Protein AF-A0A087RTJ4-F1 (afdb_monomer_lite)

Organism: NCBI:txid1502295

Foldseek 3Di:
DQLVQLLVLQDDPRSVVVSLLSQLLVLLVVLLVQLCPVVCVVVVHDDDPDVVVVVVPDQDDRDHDDNPQDPLNSLVSQLRVLVSLLVVLVVQLVVPPPNPVSSNLSSVLSNVSSVLSNLVSCCVNVVRDRVDDRDPDRNDRPSRVVRHDPPVPD

pLDDT: mean 93.88, std 5.16, range [72.75, 98.69]

InterPro domains:
  IPR008331 Ferritin/DPS domain [PF00210] (1-126)
  IPR009078 Ferritin-like superfamily [SSF47240] (3-126)
  IPR012347 Ferritin-like [G3DSA:1.20.1260.10] (1-126)
  IPR014490 DNA-binding protein from starved cells-like [PIRSF018063] (1-134)

Structure (mmCIF, N/CA/C/O backbone):
data_AF-A0A087RTJ4-F1
#
_entry.id   AF-A0A087RTJ4-F1
#
loop_
_atom_site.group_PDB
_atom_site.id
_atom_site.type_symbol
_atom_site.label_atom_id
_atom_site.label_alt_id
_atom_site.label_comp_id
_atom_site.label_asym_id
_atom_site.label_entity_id
_atom_site.label_seq_id
_atom_site.pdbx_PDB_ins_code
_atom_site.Cartn_x
_atom_site.Cartn_y
_atom_site.Cartn_z
_atom_site.occupancy
_atom_site.B_iso_or_equiv
_atom_site.auth_seq_id
_atom_site.auth_comp_id
_atom_site.auth_asym_id
_atom_site.auth_atom_id
_atom_site.pdbx_PDB_model_num
ATOM 1 N N . TYR A 1 1 ? 3.054 6.902 -2.845 1.00 85.12 1 TYR A N 1
ATOM 2 C CA . TYR A 1 1 ? 4.239 7.592 -3.417 1.00 85.12 1 TYR A CA 1
ATOM 3 C C . TYR A 1 1 ? 5.219 6.603 -4.044 1.00 85.12 1 TYR A C 1
ATOM 5 O O . TYR A 1 1 ? 5.579 6.795 -5.199 1.00 85.12 1 TYR A O 1
ATOM 13 N N . TYR A 1 2 ? 5.634 5.548 -3.331 1.00 88.62 2 TYR A N 1
ATOM 14 C CA . TYR A 1 2 ? 6.644 4.586 -3.801 1.00 88.62 2 TYR A CA 1
ATOM 15 C C . TYR A 1 2 ? 6.351 3.985 -5.168 1.00 88.62 2 TYR A C 1
ATOM 17 O O . TYR A 1 2 ? 7.130 4.179 -6.095 1.00 88.62 2 TYR A O 1
ATOM 25 N N . PHE A 1 3 ? 5.189 3.358 -5.340 1.00 94.38 3 PHE A N 1
ATOM 26 C CA . PHE A 1 3 ? 4.824 2.767 -6.626 1.00 94.38 3 PHE A CA 1
ATOM 27 C C . PHE A 1 3 ? 4.653 3.795 -7.740 1.00 94.38 3 PHE A C 1
ATOM 29 O O . PHE A 1 3 ? 4.980 3.496 -8.883 1.00 94.38 3 PHE A O 1
ATOM 36 N N . THR A 1 4 ? 4.279 5.043 -7.430 1.00 94.50 4 THR A N 1
ATOM 37 C CA . THR A 1 4 ? 4.339 6.143 -8.408 1.00 94.50 4 THR A CA 1
ATOM 38 C C . THR A 1 4 ? 5.768 6.371 -8.906 1.00 94.50 4 THR A C 1
ATOM 40 O O . THR A 1 4 ? 5.979 6.535 -10.108 1.00 94.50 4 THR A O 1
ATOM 43 N N . ASN A 1 5 ? 6.753 6.390 -8.002 1.00 94.50 5 ASN A N 1
ATOM 44 C CA . ASN A 1 5 ? 8.159 6.539 -8.370 1.00 94.50 5 ASN A CA 1
ATOM 45 C C . ASN A 1 5 ? 8.630 5.325 -9.181 1.00 94.50 5 ASN A C 1
ATOM 47 O O . ASN A 1 5 ? 9.050 5.502 -10.320 1.00 94.50 5 ASN A O 1
ATOM 51 N N . LEU A 1 6 ? 8.470 4.110 -8.651 1.00 95.69 6 LEU A N 1
ATOM 52 C CA . LEU A 1 6 ? 8.923 2.871 -9.290 1.00 95.69 6 LEU A CA 1
ATOM 53 C C . LEU A 1 6 ? 8.326 2.683 -10.695 1.00 95.69 6 LEU A C 1
ATOM 55 O O . LEU A 1 6 ? 9.065 2.503 -11.665 1.00 95.69 6 LEU A O 1
ATOM 59 N N . ARG A 1 7 ? 7.003 2.836 -10.850 1.00 95.06 7 ARG A N 1
ATOM 60 C CA . ARG A 1 7 ? 6.337 2.662 -12.152 1.00 95.06 7 ARG A CA 1
ATOM 61 C C . ARG A 1 7 ? 6.781 3.676 -13.205 1.00 95.06 7 ARG A C 1
ATOM 63 O O . ARG A 1 7 ? 6.682 3.404 -14.399 1.00 95.06 7 ARG A O 1
ATOM 70 N N . SER A 1 8 ? 7.231 4.862 -12.786 1.00 95.19 8 SER A N 1
ATOM 71 C CA . SER A 1 8 ? 7.653 5.921 -13.713 1.00 95.19 8 SER A CA 1
ATOM 72 C C . SER A 1 8 ? 8.951 5.565 -14.444 1.00 95.19 8 SER A C 1
ATOM 74 O O . SER A 1 8 ? 9.197 6.092 -15.526 1.00 95.19 8 SER A O 1
ATOM 76 N N . PHE A 1 9 ? 9.743 4.641 -13.891 1.00 96.31 9 PHE A N 1
ATOM 77 C CA . PHE A 1 9 ? 10.965 4.123 -14.512 1.00 96.31 9 PHE A CA 1
ATOM 78 C C . PHE A 1 9 ? 10.744 2.817 -15.294 1.00 96.31 9 PHE A C 1
ATOM 80 O O . PHE A 1 9 ? 11.651 2.359 -15.985 1.00 96.31 9 PHE A O 1
ATOM 87 N N . CYS A 1 10 ? 9.527 2.257 -15.281 1.00 96.12 10 CYS A N 1
ATOM 88 C CA . CYS A 1 10 ? 9.155 1.134 -16.142 1.00 96.12 10 CYS A CA 1
ATOM 89 C C . CYS A 1 10 ? 8.991 1.621 -17.591 1.00 96.12 10 CYS A C 1
ATOM 91 O O . CYS A 1 10 ? 7.941 2.141 -17.987 1.00 96.12 10 CYS A O 1
ATOM 93 N N . THR A 1 11 ? 10.062 1.505 -18.376 1.00 93.56 11 THR A N 1
ATOM 94 C CA . THR A 1 11 ? 10.151 2.011 -19.754 1.00 93.56 11 THR A CA 1
ATOM 95 C C . THR A 1 11 ? 10.446 0.892 -20.754 1.00 93.56 11 THR A C 1
ATOM 97 O O . THR A 1 11 ? 10.852 -0.205 -20.377 1.00 93.56 11 THR A O 1
ATOM 100 N N . GLY A 1 12 ? 10.221 1.162 -22.043 1.00 93.56 12 GLY A N 1
ATOM 101 C CA . GLY A 1 12 ? 10.361 0.166 -23.108 1.00 93.56 12 GLY A CA 1
ATOM 102 C C . GLY A 1 12 ? 9.148 -0.760 -23.234 1.00 93.56 12 GLY A C 1
ATOM 103 O O . GLY A 1 12 ? 8.181 -0.650 -22.482 1.00 93.56 12 GLY A O 1
ATOM 104 N N . MET A 1 13 ? 9.192 -1.661 -24.219 1.00 92.75 13 MET A N 1
ATOM 105 C CA . MET A 1 13 ? 8.072 -2.568 -24.514 1.00 92.75 13 MET A CA 1
ATOM 106 C C . MET A 1 13 ? 7.764 -3.506 -23.341 1.00 92.75 13 MET A C 1
ATOM 108 O O . MET A 1 13 ? 6.601 -3.686 -22.996 1.00 92.75 13 MET A O 1
ATOM 112 N N . GLU A 1 14 ? 8.799 -4.051 -22.700 1.00 89.19 14 GLU A N 1
ATOM 113 C CA . GLU A 1 14 ? 8.659 -4.921 -21.524 1.00 89.19 14 GLU A CA 1
ATOM 114 C C . GLU A 1 14 ? 8.124 -4.150 -20.306 1.00 89.19 14 GLU A C 1
ATOM 116 O O . GLU A 1 14 ? 7.251 -4.633 -19.585 1.00 89.19 14 GLU A O 1
ATOM 121 N N . GLY A 1 15 ? 8.586 -2.911 -20.112 1.00 94.38 15 GLY A N 1
ATOM 122 C CA . GLY A 1 15 ? 8.187 -2.080 -18.980 1.00 94.38 15 GLY A CA 1
ATOM 123 C C . GLY A 1 15 ? 6.720 -1.650 -19.006 1.00 94.38 15 GLY A C 1
ATOM 124 O O . GLY A 1 15 ? 6.147 -1.420 -17.945 1.00 94.38 15 GLY A O 1
ATOM 125 N N . GLU A 1 16 ? 6.083 -1.557 -20.175 1.00 93.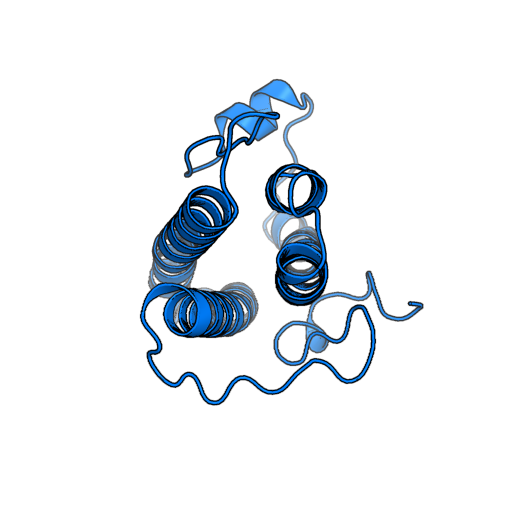06 16 GLU A N 1
ATOM 126 C CA . GLU A 1 16 ? 4.685 -1.115 -20.262 1.00 93.06 16 GLU A CA 1
ATOM 127 C C . GLU A 1 16 ? 3.706 -2.129 -19.650 1.00 93.06 16 GLU A C 1
ATOM 129 O O . GLU A 1 16 ? 2.758 -1.735 -18.973 1.00 93.06 16 GLU A O 1
ATOM 134 N N . GLY A 1 17 ? 3.974 -3.431 -19.804 1.00 90.94 17 GLY A N 1
ATOM 135 C CA . GLY A 1 17 ? 3.189 -4.478 -19.143 1.00 90.94 17 GLY A CA 1
ATOM 136 C C . GLY A 1 17 ? 3.329 -4.424 -17.620 1.00 90.94 17 GLY A C 1
ATOM 137 O O . GLY A 1 17 ? 2.329 -4.395 -16.903 1.00 90.94 17 GLY A O 1
ATOM 138 N N . ILE A 1 18 ? 4.570 -4.316 -17.133 1.00 94.94 18 ILE A N 1
ATOM 139 C CA . ILE A 1 18 ? 4.888 -4.205 -15.699 1.00 94.94 18 ILE A CA 1
ATOM 140 C C . ILE A 1 18 ? 4.249 -2.950 -15.089 1.00 94.94 18 ILE A C 1
ATOM 142 O O . ILE A 1 18 ? 3.698 -2.998 -13.990 1.00 94.94 18 ILE A O 1
ATOM 146 N N . LYS A 1 19 ? 4.265 -1.828 -15.819 1.00 94.94 19 LYS A N 1
ATOM 147 C CA . LYS A 1 19 ? 3.662 -0.566 -15.375 1.00 94.94 19 LYS A CA 1
ATOM 148 C C . LYS A 1 19 ? 2.176 -0.717 -15.062 1.00 94.94 19 LYS A C 1
ATOM 150 O O . LYS A 1 19 ? 1.719 -0.096 -14.110 1.00 94.94 19 LYS A O 1
ATOM 155 N N . GLY A 1 20 ? 1.448 -1.525 -15.834 1.00 93.44 20 GLY A N 1
ATOM 156 C CA . GLY A 1 20 ? 0.037 -1.814 -15.578 1.00 93.44 20 GLY A CA 1
ATOM 157 C C . GLY A 1 20 ? -0.178 -2.507 -14.232 1.00 93.44 20 GLY A C 1
ATOM 158 O O . GLY A 1 20 ? -0.990 -2.044 -13.442 1.00 93.44 20 GLY A O 1
ATOM 159 N N . VAL A 1 21 ? 0.608 -3.547 -13.940 1.00 94.81 21 VAL A N 1
ATOM 160 C CA . VAL A 1 21 ? 0.518 -4.293 -12.669 1.00 94.81 21 VAL A CA 1
ATOM 161 C C . VAL A 1 21 ? 0.854 -3.397 -11.475 1.00 94.81 21 VAL A C 1
ATOM 163 O O . VAL A 1 21 ? 0.117 -3.367 -10.494 1.00 94.81 21 VAL A O 1
ATOM 166 N N . ILE A 1 22 ? 1.928 -2.604 -11.574 1.00 96.38 22 ILE A N 1
ATOM 167 C CA . ILE A 1 22 ? 2.309 -1.665 -10.507 1.00 96.38 22 ILE A CA 1
ATOM 168 C C . ILE A 1 22 ? 1.259 -0.553 -10.344 1.00 96.38 22 ILE A C 1
ATOM 170 O O . ILE A 1 22 ? 1.053 -0.064 -9.237 1.00 96.38 22 ILE A O 1
ATOM 174 N N . GLU A 1 23 ? 0.600 -0.117 -11.421 1.00 95.75 23 GLU A N 1
ATOM 175 C CA . GLU A 1 23 ? -0.464 0.890 -11.339 1.00 95.75 23 GLU A CA 1
ATOM 176 C C . GLU A 1 23 ? -1.713 0.356 -10.635 1.00 95.75 23 GLU A C 1
ATOM 178 O O . GLU A 1 23 ? -2.274 1.081 -9.811 1.00 95.75 23 GLU A O 1
ATOM 183 N N . ASP A 1 24 ? -2.110 -0.890 -10.904 1.00 95.38 24 ASP A N 1
ATOM 184 C CA . ASP A 1 24 ? -3.214 -1.541 -10.193 1.00 95.38 24 ASP A CA 1
ATOM 185 C C . ASP A 1 24 ? -2.893 -1.635 -8.692 1.00 95.38 24 ASP A C 1
ATOM 187 O O . ASP A 1 24 ? -3.665 -1.131 -7.873 1.00 95.38 24 ASP A O 1
ATOM 191 N N . ALA A 1 25 ? -1.701 -2.129 -8.335 1.00 96.06 25 ALA A N 1
ATOM 192 C CA . ALA A 1 25 ? -1.253 -2.180 -6.941 1.00 96.06 25 ALA A CA 1
ATOM 193 C C . ALA A 1 25 ? -1.238 -0.789 -6.278 1.00 96.06 25 ALA A C 1
ATOM 195 O O . ALA A 1 25 ? -1.774 -0.587 -5.192 1.00 96.06 25 ALA A O 1
ATOM 196 N N . ARG A 1 26 ? -0.722 0.230 -6.981 1.00 95.81 26 ARG A N 1
ATOM 197 C CA . ARG A 1 26 ? -0.678 1.622 -6.499 1.00 95.81 26 ARG A CA 1
ATOM 198 C C . ARG A 1 26 ? -2.066 2.208 -6.227 1.00 95.81 26 ARG A C 1
ATOM 200 O O . ARG A 1 26 ? -2.210 3.071 -5.356 1.00 95.81 26 ARG A O 1
ATOM 207 N N . LEU A 1 27 ? -3.060 1.862 -7.037 1.00 95.88 27 LEU A N 1
ATOM 208 C CA . LEU A 1 27 ? -4.429 2.332 -6.844 1.00 95.88 27 LEU A CA 1
ATOM 209 C C . LEU A 1 27 ? -5.082 1.620 -5.657 1.00 95.88 27 LEU A C 1
ATOM 211 O O . LEU A 1 27 ? -5.729 2.274 -4.840 1.00 95.88 27 LEU A O 1
ATOM 215 N N . GLU A 1 28 ? -4.854 0.322 -5.498 1.00 95.88 28 GLU A N 1
ATOM 216 C CA . GLU A 1 28 ? -5.329 -0.413 -4.325 1.00 95.88 28 GLU A CA 1
ATOM 217 C C . GLU A 1 28 ? -4.681 0.099 -3.026 1.00 95.88 28 GLU A C 1
ATOM 219 O O . GLU A 1 28 ? -5.397 0.339 -2.056 1.00 95.88 28 GLU A O 1
ATOM 224 N N . ASP A 1 29 ? -3.400 0.470 -3.050 1.00 95.12 29 ASP A N 1
ATOM 225 C CA . ASP A 1 29 ? -2.714 1.164 -1.949 1.00 95.12 29 ASP A CA 1
ATOM 226 C C . ASP A 1 29 ? -3.365 2.493 -1.545 1.00 95.12 29 ASP A C 1
ATOM 228 O O . ASP A 1 29 ? -3.441 2.846 -0.363 1.00 95.12 29 ASP A O 1
ATOM 232 N N . LEU A 1 30 ? -3.851 3.268 -2.520 1.00 95.25 30 LEU A N 1
ATOM 233 C CA . LEU A 1 30 ? -4.600 4.490 -2.224 1.00 95.25 30 LEU A CA 1
ATOM 234 C C . LEU A 1 30 ? -5.905 4.155 -1.488 1.00 95.25 30 LEU A C 1
ATOM 236 O O . LEU A 1 30 ? -6.266 4.830 -0.522 1.00 95.25 30 LEU A O 1
ATOM 240 N N . SER A 1 31 ? -6.572 3.071 -1.884 1.00 95.81 31 SER A N 1
ATOM 241 C CA . SER A 1 31 ? -7.729 2.565 -1.150 1.00 95.81 31 SER A CA 1
ATOM 242 C C . SER A 1 31 ? -7.368 2.089 0.258 1.00 95.81 31 SER A C 1
ATOM 244 O O . SER A 1 31 ? -8.151 2.321 1.178 1.00 95.81 31 SER A O 1
ATOM 246 N N . HIS A 1 32 ? -6.196 1.478 0.468 1.00 96.00 32 HIS A N 1
ATOM 247 C CA . HIS A 1 32 ? -5.721 1.072 1.799 1.00 96.00 32 HIS A CA 1
ATOM 248 C C . HIS A 1 32 ? -5.609 2.279 2.730 1.00 96.00 32 HIS A C 1
ATOM 250 O O . HIS A 1 32 ? -6.148 2.262 3.840 1.00 96.00 32 HIS A O 1
ATOM 256 N N . PHE A 1 33 ? -4.965 3.348 2.250 1.00 94.81 33 PHE A N 1
ATOM 257 C CA . PHE A 1 33 ? -4.838 4.601 2.989 1.00 94.81 33 PHE A CA 1
ATOM 258 C C . PHE A 1 33 ? -6.209 5.156 3.380 1.00 94.81 33 PHE A C 1
ATOM 260 O O . PHE A 1 33 ? -6.453 5.422 4.558 1.00 94.81 33 PHE A O 1
ATOM 267 N N . GLU A 1 34 ? -7.124 5.274 2.417 1.00 95.12 34 GLU A N 1
ATOM 268 C CA . GLU A 1 34 ? -8.449 5.835 2.675 1.00 95.12 34 GLU A CA 1
ATOM 269 C C . GLU A 1 34 ? -9.325 4.969 3.579 1.00 95.12 34 GLU A C 1
ATOM 271 O O . GLU A 1 34 ? -10.022 5.501 4.442 1.00 95.12 34 GLU A O 1
ATOM 276 N N . SER A 1 35 ? -9.221 3.644 3.456 1.00 96.38 35 SER A N 1
ATOM 277 C CA . SER A 1 35 ? -9.936 2.683 4.309 1.00 96.38 35 SER A CA 1
ATOM 278 C C . SER A 1 35 ? -9.625 2.883 5.796 1.00 96.38 35 SER A C 1
ATOM 280 O O . SER A 1 35 ? -10.419 2.514 6.660 1.00 96.38 35 SER A O 1
ATOM 282 N N . CYS A 1 36 ? -8.467 3.467 6.114 1.00 96.88 36 CYS A N 1
ATOM 283 C CA . CYS A 1 36 ? -8.027 3.689 7.486 1.00 96.88 36 CYS A CA 1
ATOM 284 C C . CYS A 1 36 ? -8.457 5.042 8.063 1.00 96.88 36 CYS A C 1
ATOM 286 O O . CYS A 1 36 ? -8.473 5.180 9.287 1.00 96.88 36 CYS A O 1
ATOM 288 N N . ILE A 1 37 ? -8.793 6.033 7.227 1.00 96.31 37 ILE A N 1
ATOM 289 C CA . ILE A 1 37 ? -8.978 7.430 7.656 1.00 96.31 37 ILE A CA 1
ATOM 290 C C . ILE A 1 37 ? -10.069 7.529 8.718 1.00 96.31 37 ILE A C 1
ATOM 292 O O . ILE A 1 37 ? -9.796 7.920 9.854 1.00 96.31 37 ILE A O 1
ATOM 296 N N . ASP A 1 38 ? -11.290 7.121 8.374 1.00 95.19 38 ASP A N 1
ATOM 297 C CA . ASP A 1 38 ? -12.432 7.203 9.286 1.00 95.19 38 ASP A CA 1
ATOM 298 C C . ASP A 1 38 ? -12.166 6.418 10.572 1.00 95.19 38 ASP A C 1
ATOM 300 O O . ASP A 1 38 ? -12.502 6.872 11.669 1.00 95.19 38 ASP A O 1
ATOM 304 N N . ARG A 1 39 ? -11.508 5.256 10.461 1.00 97.25 39 ARG A N 1
ATOM 305 C CA . ARG A 1 39 ? -11.224 4.404 11.615 1.00 97.25 39 ARG A CA 1
ATOM 306 C C . ARG A 1 39 ? -10.237 5.046 12.587 1.00 97.25 39 ARG A C 1
ATOM 308 O O . ARG A 1 39 ? -10.455 4.958 13.795 1.00 97.25 39 ARG A O 1
ATOM 315 N N . ILE A 1 40 ? -9.201 5.721 12.086 1.00 97.81 40 ILE A N 1
ATOM 316 C CA . ILE A 1 40 ? -8.239 6.462 12.916 1.00 97.81 40 ILE A CA 1
ATOM 317 C C . ILE A 1 40 ? -8.972 7.507 13.767 1.00 97.81 40 ILE A C 1
ATOM 319 O O . ILE A 1 40 ? -8.773 7.556 14.981 1.00 97.81 40 ILE A O 1
ATOM 323 N N . PHE A 1 41 ? -9.879 8.284 13.169 1.00 97.75 41 PHE A N 1
ATOM 324 C CA . PHE A 1 41 ? -10.633 9.308 13.899 1.00 97.75 41 PHE A CA 1
ATOM 325 C C . PHE A 1 41 ? -11.703 8.726 14.833 1.00 97.75 41 PHE A C 1
ATOM 327 O O . PHE A 1 41 ? -11.900 9.246 15.929 1.00 97.75 41 PHE A O 1
ATOM 334 N N . GLN A 1 42 ? -12.358 7.619 14.467 1.00 97.50 42 GLN A N 1
ATOM 335 C CA . GLN A 1 42 ? -13.289 6.913 15.364 1.00 97.50 42 GLN A CA 1
ATOM 336 C C . GLN A 1 42 ? -12.608 6.402 16.642 1.00 97.50 42 GLN A C 1
ATOM 338 O O . GLN A 1 42 ? -13.257 6.292 17.681 1.00 97.50 42 GLN A O 1
ATOM 343 N N . LEU A 1 43 ? -11.312 6.087 16.571 1.00 98.12 43 LEU A N 1
ATOM 344 C CA . LEU A 1 43 ? -10.484 5.703 17.716 1.00 98.12 43 LEU A CA 1
ATOM 345 C C . LEU A 1 43 ? -9.944 6.910 18.508 1.00 98.12 43 LEU A C 1
ATOM 347 O O . LEU A 1 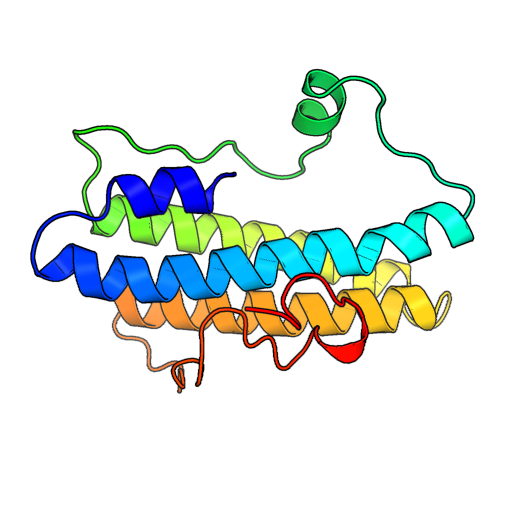43 ? -9.231 6.719 19.491 1.00 98.12 43 LEU A O 1
ATOM 351 N N . GLY A 1 44 ? -10.279 8.142 18.106 1.00 98.25 44 GLY A N 1
ATOM 352 C CA . GLY A 1 44 ? -9.786 9.377 18.720 1.00 98.25 44 GLY A CA 1
ATOM 353 C C . GLY A 1 44 ? -8.367 9.771 18.297 1.00 98.25 44 GLY A C 1
ATOM 354 O O . GLY A 1 44 ? -7.746 10.586 18.975 1.00 98.25 44 GLY A O 1
ATOM 355 N N . GLY A 1 45 ? -7.839 9.182 17.219 1.00 97.44 45 GLY A N 1
ATOM 356 C CA . GLY A 1 45 ? -6.541 9.535 16.646 1.00 97.44 45 GLY A CA 1
ATOM 357 C C . GLY A 1 45 ? -6.584 10.782 15.757 1.00 97.44 45 GLY A C 1
ATOM 358 O O . GLY A 1 45 ? -7.642 11.344 15.479 1.00 97.44 45 GLY A O 1
ATOM 359 N N . GLU A 1 46 ? -5.410 11.190 15.280 1.00 96.56 46 GLU A N 1
ATOM 360 C CA . GLU A 1 46 ? -5.221 12.298 14.340 1.00 96.56 46 GLU A CA 1
ATOM 361 C C . GLU A 1 46 ? -4.050 12.006 13.388 1.00 96.56 46 GLU A C 1
ATOM 363 O O . GLU A 1 46 ? -3.215 11.139 13.660 1.00 96.56 46 GLU A O 1
ATOM 368 N N . PHE A 1 47 ? -3.969 12.735 12.272 1.00 93.62 47 PHE A N 1
ATOM 369 C CA . PHE A 1 47 ? -2.806 12.667 11.387 1.00 93.62 47 PHE A CA 1
ATOM 370 C C . PHE A 1 47 ? -1.643 13.525 11.899 1.00 93.62 47 PHE A C 1
ATOM 372 O O . PHE A 1 47 ? -1.875 14.587 12.486 1.00 93.62 47 PHE A O 1
ATOM 379 N N . PRO A 1 48 ? -0.386 13.138 11.604 1.00 94.19 48 PRO A N 1
ATOM 380 C CA . PRO A 1 48 ? 0.751 14.037 11.756 1.00 94.19 48 PRO A CA 1
ATOM 381 C C . PRO A 1 48 ? 0.521 15.338 10.977 1.00 94.19 48 PRO A C 1
ATOM 383 O O . PRO A 1 48 ? 0.070 15.317 9.832 1.00 94.19 48 PRO A O 1
ATOM 386 N N . LYS A 1 49 ? 0.843 16.479 11.595 1.00 95.06 49 LYS A N 1
ATOM 387 C CA . LYS A 1 49 ? 0.657 17.807 10.980 1.00 95.06 49 LYS A CA 1
ATOM 388 C C . LYS A 1 49 ? 1.701 18.117 9.911 1.00 95.06 49 LYS A C 1
ATOM 390 O O . LYS A 1 49 ? 1.425 18.885 8.994 1.00 95.06 49 LYS A O 1
ATOM 395 N N . ASP A 1 50 ? 2.894 17.551 10.061 1.00 96.06 50 ASP A N 1
ATOM 396 C CA . ASP A 1 50 ? 4.018 17.742 9.156 1.00 96.06 50 ASP A CA 1
ATOM 397 C C . ASP A 1 50 ? 4.258 16.473 8.329 1.00 96.06 50 ASP A C 1
ATOM 399 O O . ASP A 1 50 ? 4.257 15.350 8.846 1.00 96.06 50 ASP A O 1
ATOM 403 N N . ILE A 1 51 ? 4.475 16.653 7.028 1.00 90.19 51 ILE A N 1
ATOM 404 C CA . ILE A 1 51 ? 4.703 15.549 6.093 1.00 90.19 51 ILE A CA 1
ATOM 405 C C . ILE A 1 51 ? 6.004 14.795 6.390 1.00 90.19 51 ILE A C 1
ATOM 407 O O . ILE A 1 51 ? 6.086 13.590 6.168 1.00 90.19 51 ILE A O 1
ATOM 411 N N . VAL A 1 52 ? 7.019 15.473 6.923 1.00 92.56 52 VAL A N 1
ATOM 412 C CA . VAL A 1 52 ? 8.282 14.862 7.336 1.00 92.56 52 VAL A CA 1
ATOM 413 C C . VAL A 1 52 ? 8.046 13.921 8.511 1.00 92.56 52 VAL A C 1
ATOM 415 O O . VAL A 1 52 ? 8.622 12.835 8.540 1.00 92.56 52 VAL A O 1
ATOM 418 N N . ASP A 1 53 ? 7.184 14.295 9.454 1.00 92.94 53 ASP A N 1
ATOM 419 C CA . ASP A 1 53 ? 6.848 13.438 10.593 1.00 92.94 53 ASP A CA 1
ATOM 420 C C . ASP A 1 53 ? 6.012 12.229 10.164 1.00 92.94 53 ASP A C 1
ATOM 422 O O . ASP A 1 53 ? 6.263 11.120 10.635 1.00 92.94 53 ASP A O 1
ATOM 426 N N . PHE A 1 54 ? 5.100 12.407 9.202 1.00 89.81 54 PHE A N 1
ATOM 427 C CA . PHE A 1 54 ? 4.414 11.285 8.555 1.00 89.81 54 PHE A CA 1
ATOM 428 C C . PHE A 1 54 ? 5.396 10.336 7.850 1.00 89.81 54 PHE A C 1
ATOM 430 O O . PHE A 1 54 ? 5.301 9.122 7.993 1.00 89.81 54 PHE A O 1
ATOM 437 N N . CYS A 1 55 ? 6.392 10.860 7.134 1.00 88.12 55 CYS A N 1
ATOM 438 C CA . CYS A 1 55 ? 7.406 10.023 6.491 1.00 88.12 55 CYS A CA 1
ATOM 439 C C . CYS A 1 55 ? 8.284 9.275 7.507 1.00 88.12 55 CYS A C 1
ATOM 441 O O . CYS A 1 55 ? 8.636 8.121 7.275 1.00 88.12 55 CYS A O 1
ATOM 443 N N . LYS A 1 56 ? 8.631 9.899 8.639 1.00 89.06 56 LYS A N 1
ATOM 444 C CA . LYS A 1 56 ? 9.437 9.268 9.701 1.00 89.06 56 LYS A CA 1
ATOM 445 C C . LYS A 1 56 ? 8.710 8.135 10.425 1.00 89.06 56 LYS A C 1
ATOM 447 O O . LYS A 1 56 ? 9.381 7.300 11.026 1.00 89.06 56 LYS A O 1
ATOM 452 N N . SER A 1 57 ? 7.377 8.110 10.409 1.00 87.12 57 SER A N 1
ATOM 453 C CA . SER A 1 57 ? 6.595 7.036 11.032 1.00 87.12 57 SER A CA 1
ATOM 454 C C . SER A 1 57 ? 6.424 5.808 10.133 1.00 87.12 57 SER A C 1
ATOM 456 O O . SER A 1 57 ? 5.922 4.784 10.599 1.00 87.12 57 SER A O 1
ATOM 458 N N . ALA A 1 58 ? 6.851 5.877 8.867 1.00 85.06 58 ALA A N 1
ATOM 459 C CA . ALA A 1 5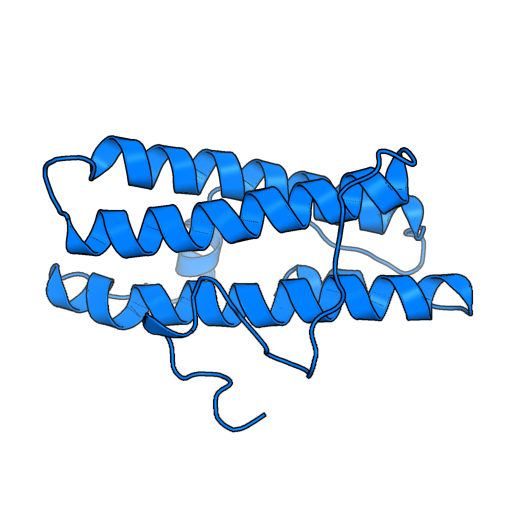8 ? 6.775 4.752 7.948 1.00 85.06 58 ALA A CA 1
ATOM 460 C C . ALA A 1 58 ? 7.609 3.563 8.456 1.00 85.06 58 ALA A C 1
ATOM 462 O O . ALA A 1 58 ? 8.794 3.687 8.755 1.00 85.06 58 ALA A O 1
ATOM 463 N N . GLY A 1 59 ? 6.988 2.383 8.520 1.00 77.19 59 GLY A N 1
ATOM 464 C CA . GLY A 1 59 ? 7.629 1.144 8.975 1.00 77.19 59 GLY A CA 1
ATOM 465 C C . GLY A 1 59 ? 8.447 0.411 7.906 1.00 77.19 59 GLY A C 1
ATOM 466 O O . GLY A 1 59 ? 8.734 -0.771 8.086 1.00 77.19 59 GLY A O 1
ATOM 467 N N . ALA A 1 60 ? 8.757 1.066 6.785 1.00 75.38 60 ALA A N 1
ATOM 468 C CA . ALA A 1 60 ? 9.418 0.471 5.627 1.00 75.38 60 ALA A CA 1
ATOM 469 C C . ALA A 1 60 ? 10.459 1.423 5.020 1.00 75.38 60 ALA A C 1
ATOM 471 O O . ALA A 1 60 ? 10.342 2.644 5.138 1.00 75.38 60 ALA A O 1
ATOM 472 N N . ASP A 1 61 ? 11.459 0.843 4.348 1.00 77.19 61 ASP A N 1
ATOM 473 C CA . ASP A 1 61 ? 12.495 1.588 3.629 1.00 77.19 61 ASP A CA 1
ATOM 474 C C . ASP A 1 61 ? 11.901 2.434 2.494 1.00 77.19 61 ASP A C 1
ATOM 476 O O . ASP A 1 61 ? 10.950 2.034 1.818 1.00 77.19 61 ASP A O 1
ATOM 480 N N . PHE A 1 62 ? 12.526 3.582 2.222 1.00 77.75 62 PHE A N 1
ATOM 481 C CA . PHE A 1 62 ? 12.125 4.462 1.128 1.00 77.75 62 PHE A CA 1
ATOM 482 C C . PHE A 1 62 ? 12.669 3.942 -0.219 1.00 77.75 62 PHE A C 1
ATOM 484 O O . PHE A 1 62 ? 13.730 4.363 -0.679 1.00 77.75 62 PHE A O 1
ATOM 491 N N . LEU A 1 63 ? 11.972 2.989 -0.847 1.00 82.25 63 LEU A N 1
ATOM 492 C CA . LEU A 1 63 ? 12.424 2.350 -2.092 1.00 82.25 63 LEU A CA 1
ATOM 493 C C . LEU A 1 63 ? 12.218 3.282 -3.299 1.00 82.25 63 LEU A C 1
ATOM 495 O O . LEU A 1 63 ? 11.091 3.623 -3.657 1.00 82.25 63 LEU A O 1
ATOM 499 N N . GLN A 1 64 ? 13.317 3.694 -3.936 1.00 85.75 64 GLN A N 1
ATOM 500 C CA . GLN A 1 64 ? 13.320 4.596 -5.094 1.00 85.75 64 GLN A CA 1
ATOM 501 C C . GLN A 1 64 ? 14.053 3.986 -6.277 1.00 85.75 64 GLN A C 1
ATOM 503 O O . GLN A 1 64 ? 14.924 3.132 -6.108 1.00 85.75 64 GLN A O 1
ATOM 508 N N . SER A 1 65 ? 13.729 4.473 -7.470 1.00 92.12 65 SER A N 1
ATOM 509 C CA . SER A 1 65 ? 14.448 4.166 -8.703 1.00 92.12 65 SER A CA 1
ATOM 510 C C . SER A 1 65 ? 15.011 5.423 -9.353 1.00 92.12 65 SER A C 1
ATOM 512 O O . SER A 1 65 ? 14.537 6.540 -9.130 1.00 92.12 65 SER A O 1
ATOM 514 N N . ASP A 1 66 ? 16.036 5.211 -10.165 1.00 92.38 66 ASP A N 1
ATOM 515 C CA . ASP A 1 66 ? 16.667 6.203 -11.022 1.00 92.38 66 ASP A CA 1
ATOM 516 C C . ASP A 1 66 ? 16.802 5.665 -12.456 1.00 92.38 66 ASP A C 1
ATOM 518 O O . ASP A 1 66 ? 16.323 4.580 -12.785 1.00 92.38 66 ASP A O 1
ATOM 522 N N . LYS A 1 67 ? 17.461 6.429 -13.335 1.00 90.88 67 LYS A N 1
ATOM 523 C CA . LYS A 1 67 ? 17.631 6.057 -14.749 1.00 90.88 67 LYS A CA 1
ATOM 524 C C . LYS A 1 67 ? 18.471 4.794 -14.968 1.00 90.88 67 LYS A C 1
ATOM 526 O O . LYS A 1 67 ? 18.401 4.235 -16.057 1.00 90.88 67 LYS A O 1
ATOM 531 N N . SER A 1 68 ? 19.293 4.400 -13.998 1.00 94.31 68 SER A N 1
ATOM 532 C CA . SER A 1 68 ? 20.104 3.180 -14.064 1.00 94.31 68 SER A CA 1
ATOM 533 C C . SER A 1 68 ? 19.378 1.954 -13.527 1.00 94.31 68 SER A C 1
ATOM 535 O O . SER A 1 68 ? 19.842 0.845 -13.770 1.00 94.31 68 SER A O 1
ATOM 537 N N . THR A 1 69 ? 18.257 2.136 -12.827 1.00 96.06 69 THR A N 1
ATOM 538 C CA . THR A 1 69 ? 17.505 1.020 -12.257 1.00 96.06 69 THR A CA 1
ATOM 539 C C . THR A 1 69 ? 16.839 0.204 -13.366 1.00 96.06 69 THR A C 1
ATOM 541 O O . THR A 1 69 ? 16.065 0.723 -14.171 1.00 96.06 69 THR A O 1
ATOM 544 N N . THR A 1 70 ? 17.133 -1.089 -13.393 1.00 96.88 70 THR A N 1
ATOM 545 C CA . THR A 1 70 ? 16.572 -2.068 -14.326 1.00 96.88 70 THR A CA 1
ATOM 546 C C . THR A 1 70 ? 15.138 -2.459 -13.958 1.00 96.88 70 THR A C 1
ATOM 548 O O . THR A 1 70 ? 14.696 -2.287 -12.823 1.00 96.88 70 THR A O 1
ATOM 551 N N . LEU A 1 71 ? 14.400 -3.041 -14.912 1.00 96.81 71 LEU A N 1
ATOM 552 C CA . LEU A 1 71 ? 13.050 -3.563 -14.653 1.00 96.81 71 LEU A CA 1
ATOM 553 C C . LEU A 1 71 ? 13.049 -4.650 -13.567 1.00 96.81 71 LEU A C 1
ATOM 555 O O . LEU A 1 71 ? 12.157 -4.654 -12.724 1.00 96.81 71 LEU A O 1
ATOM 559 N N . ASN A 1 72 ? 14.064 -5.519 -13.547 1.00 97.19 72 ASN A N 1
ATOM 560 C CA . ASN A 1 72 ? 14.196 -6.556 -12.524 1.00 97.19 72 ASN A CA 1
ATOM 561 C C . ASN A 1 72 ? 14.385 -5.950 -11.123 1.00 97.19 72 ASN A C 1
ATOM 563 O O . ASN A 1 72 ? 13.667 -6.302 -10.196 1.00 97.19 72 ASN A O 1
ATOM 567 N N . GLU A 1 73 ? 15.268 -4.956 -10.979 1.00 97.38 73 GLU A N 1
ATOM 568 C CA . GLU A 1 73 ? 15.461 -4.252 -9.701 1.00 97.38 73 GLU A CA 1
ATOM 569 C C . GLU A 1 73 ? 14.208 -3.479 -9.260 1.00 97.38 73 GLU A C 1
ATOM 571 O O . GLU A 1 73 ? 13.959 -3.327 -8.064 1.00 97.38 73 GLU A O 1
ATOM 576 N N . ILE A 1 74 ? 13.406 -2.968 -10.203 1.00 97.50 74 ILE A N 1
ATOM 577 C CA . ILE A 1 74 ? 12.109 -2.354 -9.884 1.00 97.50 74 ILE A CA 1
ATOM 578 C C . ILE A 1 74 ? 11.148 -3.402 -9.313 1.00 97.50 74 ILE A C 1
ATOM 580 O O . ILE A 1 74 ? 10.532 -3.147 -8.280 1.00 97.50 74 ILE A O 1
ATOM 584 N N . LEU A 1 75 ? 11.040 -4.571 -9.949 1.00 97.44 75 LEU A N 1
ATOM 585 C CA . LEU A 1 75 ? 10.194 -5.666 -9.472 1.00 97.44 75 LEU A CA 1
ATOM 586 C C . LEU A 1 75 ? 10.643 -6.175 -8.094 1.00 97.44 75 LEU A C 1
ATOM 588 O O . LEU A 1 75 ? 9.802 -6.361 -7.219 1.00 97.44 75 LEU A O 1
ATOM 592 N N . GLU A 1 76 ? 11.949 -6.319 -7.854 1.00 97.38 76 GLU A N 1
ATOM 593 C CA . GLU A 1 76 ? 12.499 -6.688 -6.539 1.00 97.38 76 GLU A CA 1
ATOM 594 C C . GLU A 1 76 ? 12.140 -5.657 -5.456 1.00 97.38 76 GLU A C 1
ATOM 596 O O . GLU A 1 76 ? 11.796 -6.017 -4.327 1.00 97.38 76 GLU A O 1
ATOM 601 N N . LYS A 1 77 ? 12.170 -4.359 -5.793 1.00 97.06 77 LYS A N 1
ATOM 602 C CA . LYS A 1 77 ? 11.727 -3.288 -4.887 1.00 97.06 77 LYS A CA 1
ATOM 603 C C . LYS A 1 77 ? 10.226 -3.365 -4.610 1.00 97.06 77 LYS A C 1
ATOM 605 O O . LYS A 1 77 ? 9.831 -3.195 -3.460 1.00 97.06 77 LYS A O 1
ATOM 610 N N . CYS A 1 78 ? 9.403 -3.624 -5.625 1.00 96.81 78 CYS A N 1
ATOM 611 C CA . CYS A 1 78 ? 7.968 -3.840 -5.441 1.00 96.81 78 CYS A CA 1
ATOM 612 C C . CYS A 1 78 ? 7.704 -5.028 -4.511 1.00 96.81 78 CYS A C 1
ATOM 614 O O . CYS A 1 78 ? 7.054 -4.853 -3.487 1.00 96.81 78 CYS A O 1
ATOM 616 N N . LEU A 1 79 ? 8.315 -6.185 -4.779 1.00 97.00 79 LEU A N 1
ATOM 617 C CA . LEU A 1 79 ? 8.197 -7.371 -3.931 1.00 97.00 79 LEU A CA 1
ATOM 618 C C . LEU A 1 79 ? 8.588 -7.087 -2.472 1.00 97.00 79 LEU A C 1
ATOM 620 O O . LEU A 1 79 ? 7.868 -7.460 -1.547 1.00 97.00 79 LEU A O 1
ATOM 624 N N . LYS A 1 80 ? 9.709 -6.387 -2.250 1.00 95.88 80 LYS A N 1
ATOM 625 C CA . LYS A 1 80 ? 10.152 -6.018 -0.898 1.00 95.88 80 LYS A CA 1
ATOM 626 C C . LYS A 1 80 ? 9.142 -5.106 -0.189 1.00 95.88 80 LYS A C 1
ATOM 628 O O . LYS A 1 80 ? 8.971 -5.232 1.025 1.00 95.88 80 LYS A O 1
ATOM 633 N N . ALA A 1 81 ? 8.502 -4.184 -0.914 1.00 95.44 81 ALA A N 1
ATOM 634 C CA . ALA A 1 81 ? 7.471 -3.313 -0.353 1.00 95.44 81 ALA A CA 1
ATOM 635 C C . ALA A 1 81 ? 6.262 -4.127 0.129 1.00 95.44 81 ALA A C 1
ATOM 637 O O . ALA A 1 81 ? 5.899 -4.002 1.300 1.00 95.44 81 ALA A O 1
ATOM 638 N N . GLU A 1 82 ? 5.736 -5.017 -0.718 1.00 96.25 82 GLU A N 1
ATOM 639 C CA . GLU A 1 82 ? 4.598 -5.888 -0.381 1.00 96.25 82 GLU A CA 1
ATOM 640 C C . GLU A 1 82 ? 4.906 -6.781 0.825 1.00 96.25 82 GLU A C 1
ATOM 642 O O . GLU A 1 82 ? 4.141 -6.864 1.782 1.00 96.25 82 GLU A O 1
ATOM 647 N N . GLN A 1 83 ? 6.095 -7.388 0.865 1.00 96.06 83 GLN A N 1
ATOM 648 C CA . GLN A 1 83 ? 6.525 -8.209 2.002 1.00 96.06 83 GLN A CA 1
ATOM 649 C C . GLN A 1 83 ? 6.588 -7.419 3.312 1.00 96.06 83 GLN A C 1
ATOM 651 O O . GLN A 1 83 ? 6.194 -7.913 4.375 1.00 96.06 83 GLN A O 1
ATOM 656 N N . GLY A 1 84 ? 7.063 -6.174 3.251 1.00 94.69 84 GLY A N 1
ATOM 657 C CA . GLY A 1 84 ? 7.046 -5.263 4.392 1.00 94.69 84 GLY A CA 1
ATOM 658 C C . GLY A 1 84 ? 5.622 -4.921 4.840 1.00 94.69 84 GLY A C 1
ATOM 659 O O . GLY A 1 84 ? 5.340 -4.902 6.045 1.00 94.69 84 GLY A O 1
ATOM 660 N N . ALA A 1 85 ? 4.716 -4.690 3.891 1.00 95.44 85 ALA A N 1
ATOM 661 C CA . ALA A 1 85 ? 3.316 -4.400 4.161 1.00 95.44 85 ALA A CA 1
ATOM 662 C C . ALA A 1 85 ? 2.591 -5.605 4.783 1.00 95.44 85 ALA A C 1
ATOM 664 O O . ALA A 1 85 ? 1.970 -5.444 5.836 1.00 95.44 85 ALA A O 1
ATOM 665 N N . ILE A 1 86 ? 2.773 -6.821 4.253 1.00 97.69 86 ILE A N 1
ATOM 666 C CA . ILE A 1 86 ? 2.246 -8.078 4.817 1.00 97.69 86 ILE A CA 1
ATOM 667 C C . ILE A 1 86 ? 2.630 -8.219 6.293 1.00 97.69 86 ILE A C 1
ATOM 669 O O . ILE A 1 86 ? 1.778 -8.492 7.143 1.00 97.69 86 ILE A O 1
ATOM 673 N N . ILE A 1 87 ? 3.906 -7.999 6.633 1.00 96.44 87 ILE A N 1
ATOM 674 C CA . ILE A 1 87 ? 4.383 -8.085 8.021 1.00 96.44 87 ILE A CA 1
ATOM 675 C C . ILE A 1 87 ? 3.633 -7.092 8.916 1.00 96.44 87 ILE A C 1
ATOM 677 O O . ILE A 1 87 ? 3.230 -7.445 10.029 1.00 96.44 87 ILE A O 1
ATOM 681 N N . ASN A 1 88 ? 3.457 -5.851 8.463 1.00 95.81 88 ASN A N 1
ATOM 682 C CA . ASN A 1 88 ? 2.818 -4.805 9.256 1.00 95.81 88 ASN A CA 1
ATOM 683 C C . ASN A 1 88 ? 1.304 -5.022 9.390 1.00 95.81 88 ASN A C 1
ATOM 685 O O . ASN A 1 88 ? 0.783 -4.959 10.504 1.00 95.81 88 ASN A O 1
ATOM 689 N N . TRP A 1 89 ? 0.606 -5.381 8.315 1.00 97.62 89 TRP A N 1
ATOM 690 C CA . TRP A 1 89 ? -0.828 -5.668 8.359 1.00 97.62 89 TRP A CA 1
ATOM 691 C C . TRP A 1 89 ? -1.161 -6.925 9.155 1.00 97.62 89 TRP A C 1
ATOM 693 O O . TRP A 1 89 ? -2.133 -6.932 9.914 1.00 97.62 89 TRP A O 1
ATOM 703 N N . ASN A 1 90 ? -0.316 -7.956 9.095 1.00 98.25 90 ASN A N 1
ATOM 704 C CA . ASN A 1 90 ? -0.464 -9.128 9.950 1.00 98.25 90 ASN A CA 1
ATOM 705 C C . ASN A 1 90 ? -0.312 -8.775 11.442 1.00 98.25 90 ASN A C 1
ATOM 707 O O . ASN A 1 90 ? -1.081 -9.267 12.269 1.00 98.25 90 ASN A O 1
ATOM 711 N N . LYS A 1 91 ? 0.609 -7.869 11.810 1.00 98.06 91 LYS A N 1
ATOM 712 C CA . LYS A 1 91 ? 0.701 -7.366 13.195 1.00 98.06 91 LYS A CA 1
ATOM 713 C C . LYS A 1 91 ? -0.583 -6.651 13.618 1.00 98.06 91 LYS A C 1
ATOM 715 O O . LYS A 1 91 ? -1.084 -6.921 14.707 1.00 98.06 91 LYS A O 1
ATOM 720 N N . VAL A 1 92 ? -1.148 -5.789 12.766 1.00 98.19 92 VAL A N 1
ATOM 721 C CA . VAL A 1 92 ? -2.422 -5.101 13.061 1.00 98.19 92 VAL A CA 1
ATOM 722 C C . VAL A 1 92 ? -3.556 -6.113 13.238 1.00 98.19 92 VAL A C 1
ATOM 724 O O . VAL A 1 92 ? -4.319 -6.012 14.202 1.00 98.19 92 VAL A O 1
ATOM 727 N N . CYS A 1 93 ? -3.627 -7.134 12.379 1.00 98.69 93 CYS A N 1
ATOM 728 C CA . CYS A 1 93 ? -4.578 -8.235 12.521 1.00 98.69 93 CYS A CA 1
ATOM 729 C C . CYS A 1 93 ? -4.432 -8.921 13.886 1.00 98.69 93 CYS A C 1
ATOM 731 O O . CYS A 1 93 ? -5.407 -9.049 14.621 1.00 98.69 93 CYS A O 1
ATOM 733 N N . GLN A 1 94 ? -3.215 -9.304 14.278 1.00 98.62 94 GLN A N 1
ATOM 734 C CA . GLN A 1 94 ? -2.957 -9.957 15.567 1.00 98.62 94 GLN A CA 1
ATOM 735 C C . GLN A 1 94 ? -3.306 -9.068 16.767 1.00 98.62 94 GLN A C 1
ATOM 737 O O . GLN A 1 94 ? -3.832 -9.550 17.770 1.00 98.62 94 GLN A O 1
ATOM 742 N N . MET A 1 95 ? -3.032 -7.765 16.676 1.00 98.31 95 MET A N 1
ATOM 743 C CA . MET A 1 95 ? -3.341 -6.807 17.738 1.00 98.31 95 MET A CA 1
ATOM 744 C C . MET A 1 95 ? -4.847 -6.627 17.952 1.00 98.31 95 MET A C 1
ATOM 746 O O . MET A 1 95 ? -5.273 -6.421 19.090 1.00 98.31 95 MET A O 1
ATOM 750 N N . THR A 1 96 ? -5.638 -6.701 16.880 1.00 98.69 96 THR A N 1
ATOM 751 C CA . THR A 1 96 ? -7.068 -6.345 16.874 1.00 98.69 96 THR A CA 1
ATOM 752 C C . THR A 1 96 ? -7.997 -7.555 16.922 1.00 98.69 96 THR A C 1
ATOM 754 O O . THR A 1 96 ? -9.151 -7.421 17.335 1.00 98.69 96 THR A O 1
ATOM 757 N N . HIS A 1 97 ? -7.504 -8.747 16.582 1.00 98.50 97 HIS A N 1
ATOM 758 C CA . HIS A 1 97 ? -8.295 -9.972 16.577 1.00 98.50 97 HIS A CA 1
ATOM 759 C C . HIS A 1 97 ? -8.963 -10.238 17.938 1.00 98.50 97 HIS A C 1
ATOM 761 O O . HIS A 1 97 ? -8.309 -10.269 18.983 1.00 98.50 97 HIS A O 1
ATOM 767 N N . GLY A 1 98 ? -10.292 -10.399 17.921 1.00 98.38 98 GLY A N 1
ATOM 768 C CA . GLY A 1 98 ? -11.119 -10.612 19.115 1.00 98.38 98 GLY A CA 1
ATOM 769 C C . GLY A 1 98 ? -11.269 -9.397 20.043 1.00 98.38 98 GLY A C 1
ATOM 770 O O . GLY A 1 98 ? -11.893 -9.523 21.093 1.00 98.38 98 GLY A O 1
ATOM 771 N N . LYS A 1 99 ? -10.708 -8.234 19.683 1.00 98.50 99 LYS A N 1
ATOM 772 C CA . LYS A 1 99 ? -10.702 -7.016 20.516 1.00 98.50 99 LYS A CA 1
ATOM 773 C C . LYS A 1 99 ? -11.348 -5.821 19.826 1.00 98.50 99 LYS A C 1
ATOM 775 O O . LYS A 1 99 ? -12.089 -5.080 20.459 1.00 98.50 99 LYS A O 1
ATOM 780 N N . ASP A 1 100 ? -11.074 -5.647 18.539 1.00 98.62 100 ASP A N 1
ATOM 781 C CA . ASP A 1 100 ? -11.628 -4.582 17.711 1.00 98.62 100 ASP A CA 1
ATOM 782 C C . ASP A 1 100 ? -12.042 -5.169 16.354 1.00 98.62 100 ASP A C 1
ATOM 784 O O . ASP A 1 100 ? -11.218 -5.249 15.439 1.00 98.62 100 ASP A O 1
ATOM 788 N N . PRO A 1 101 ? -13.301 -5.621 16.215 1.00 98.25 101 PRO A N 1
ATOM 789 C CA . PRO A 1 101 ? -13.755 -6.287 14.999 1.00 98.25 101 PRO A CA 1
ATOM 790 C C . PRO A 1 101 ? -13.749 -5.359 13.780 1.00 98.25 101 PRO A C 1
ATOM 792 O O . PRO A 1 101 ? -13.542 -5.836 12.669 1.00 98.25 101 PRO A O 1
ATOM 795 N N . MET A 1 102 ? -13.932 -4.047 13.973 1.00 98.00 102 MET A N 1
ATOM 796 C CA . MET A 1 102 ? -13.953 -3.094 12.862 1.00 98.00 102 MET A CA 1
ATOM 797 C C . MET A 1 102 ? -12.546 -2.850 12.321 1.00 98.00 102 MET A C 1
ATOM 799 O O . MET A 1 102 ? -12.336 -2.918 11.113 1.00 98.00 102 MET A O 1
ATOM 803 N N . THR A 1 103 ? -11.563 -2.624 13.199 1.00 98.56 103 THR A N 1
ATOM 804 C CA . THR A 1 103 ? -10.166 -2.485 12.754 1.00 98.56 103 THR A CA 1
ATOM 805 C C . THR A 1 103 ? -9.630 -3.803 12.195 1.00 98.56 103 THR A C 1
ATOM 807 O O . THR A 1 103 ? -8.898 -3.786 11.208 1.00 98.56 103 THR A O 1
ATOM 810 N N . TYR A 1 104 ? -10.026 -4.944 12.770 1.00 98.62 104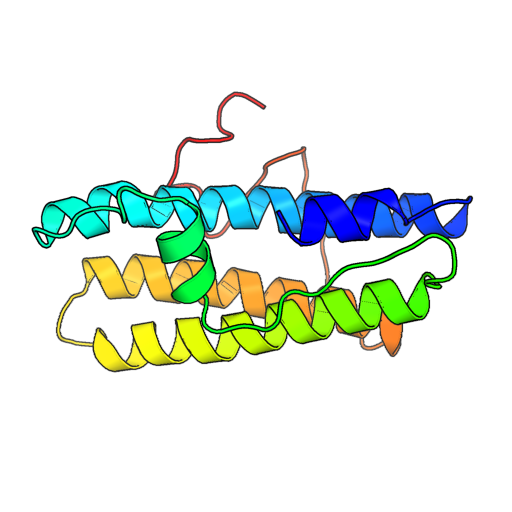 TYR A N 1
ATOM 811 C CA . TYR A 1 104 ? -9.646 -6.256 12.249 1.00 98.62 104 TYR A CA 1
ATOM 812 C C . TYR A 1 104 ? -10.194 -6.493 10.835 1.00 98.62 104 TYR A C 1
ATOM 814 O O . TYR A 1 104 ? -9.425 -6.911 9.974 1.00 98.62 104 TYR A O 1
ATOM 822 N N . ASP A 1 105 ? -11.466 -6.168 10.560 1.00 98.50 105 ASP A N 1
ATOM 823 C CA . ASP A 1 105 ? -12.060 -6.330 9.221 1.00 98.50 105 ASP A CA 1
ATOM 824 C C . ASP A 1 105 ? -11.357 -5.468 8.155 1.00 98.50 105 ASP A C 1
ATOM 826 O O . ASP A 1 105 ? -11.147 -5.918 7.024 1.00 98.50 105 ASP A O 1
ATOM 830 N N . ILE A 1 106 ? -10.937 -4.248 8.510 1.00 98.50 106 ILE A N 1
ATOM 831 C CA . ILE A 1 106 ? -10.118 -3.394 7.635 1.00 98.50 106 ILE A CA 1
ATOM 832 C C . ILE A 1 106 ? -8.752 -4.048 7.398 1.00 98.50 106 ILE A C 1
ATOM 834 O O . ILE A 1 106 ? -8.371 -4.288 6.252 1.00 98.50 106 ILE A O 1
ATOM 838 N N . ALA A 1 107 ? -8.043 -4.397 8.474 1.00 98.56 107 ALA A N 1
ATOM 839 C CA . ALA A 1 107 ? -6.685 -4.927 8.403 1.00 98.56 107 ALA A CA 1
ATOM 840 C C . ALA A 1 107 ? -6.600 -6.259 7.645 1.00 98.56 107 ALA A C 1
ATOM 842 O O . ALA A 1 107 ? -5.698 -6.429 6.830 1.00 98.56 107 ALA A O 1
ATOM 843 N N . GLN A 1 108 ? -7.543 -7.185 7.856 1.00 98.38 108 GLN A N 1
ATOM 844 C CA . GLN A 1 108 ? -7.557 -8.462 7.133 1.00 98.38 108 GLN A CA 1
ATOM 845 C C . GLN A 1 108 ? -7.863 -8.272 5.642 1.00 98.38 108 GLN A C 1
ATOM 847 O O . GLN A 1 108 ? -7.382 -9.046 4.817 1.00 98.38 108 GLN A O 1
ATOM 852 N N . SER A 1 109 ? -8.676 -7.265 5.295 1.00 98.50 109 SER A N 1
ATOM 853 C CA . SER A 1 109 ? -9.042 -6.983 3.905 1.00 98.50 109 SER A CA 1
ATOM 854 C C . SER A 1 109 ? -7.849 -6.409 3.151 1.00 98.50 109 SER A C 1
ATOM 856 O O . SER A 1 109 ? -7.602 -6.822 2.026 1.00 98.50 109 SER A O 1
ATOM 858 N N . ILE A 1 110 ? -7.087 -5.516 3.790 1.00 98.62 110 ILE A N 1
ATOM 859 C CA . ILE A 1 110 ? -5.839 -4.998 3.227 1.00 98.62 110 ILE A CA 1
ATOM 860 C C . ILE A 1 110 ? -4.795 -6.116 3.144 1.00 98.62 110 ILE A C 1
ATOM 862 O O . ILE A 1 110 ? -4.264 -6.354 2.071 1.00 98.62 110 ILE A O 1
ATOM 866 N N . LEU A 1 111 ? -4.585 -6.896 4.212 1.00 98.56 111 LEU A N 1
ATOM 867 C CA . LEU A 1 111 ? -3.644 -8.025 4.209 1.00 98.56 111 LEU A CA 1
ATOM 868 C C . LEU A 1 111 ? -3.886 -9.009 3.050 1.00 98.56 111 LEU A C 1
ATOM 870 O O . LEU A 1 111 ? -2.929 -9.532 2.488 1.00 98.56 111 LEU A O 1
ATOM 874 N N . ALA A 1 112 ? -5.148 -9.265 2.692 1.00 98.06 112 ALA A N 1
ATOM 875 C CA . ALA A 1 112 ? -5.479 -10.109 1.547 1.00 98.06 112 ALA A CA 1
ATOM 876 C C . ALA A 1 112 ? -4.959 -9.533 0.218 1.00 98.06 112 ALA A C 1
ATOM 878 O O . ALA A 1 112 ? -4.466 -10.299 -0.607 1.00 98.06 112 ALA A O 1
ATOM 879 N N . VAL A 1 113 ? -5.029 -8.210 0.039 1.00 97.44 113 VAL A N 1
ATOM 880 C CA . VAL A 1 113 ? -4.494 -7.511 -1.140 1.00 97.44 113 VAL A CA 1
ATOM 881 C C . VAL A 1 113 ? -2.971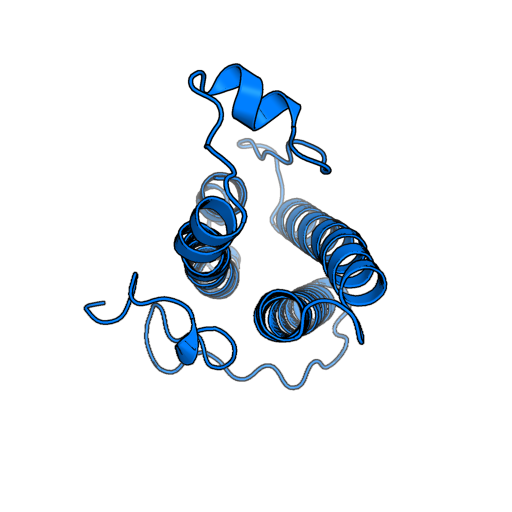 -7.604 -1.183 1.00 97.44 113 VAL A C 1
ATOM 883 O O . VAL A 1 113 ? -2.429 -8.009 -2.201 1.00 97.44 113 VAL A O 1
ATOM 886 N N . GLU A 1 114 ? -2.280 -7.327 -0.076 1.00 97.81 114 GLU A N 1
ATOM 887 C CA . GLU A 1 114 ? -0.805 -7.351 -0.039 1.00 97.81 114 GLU A CA 1
ATOM 888 C C . GLU A 1 114 ? -0.252 -8.760 -0.359 1.00 97.81 114 GLU A C 1
ATOM 890 O O . GLU A 1 114 ? 0.750 -8.917 -1.053 1.00 97.81 114 GLU A O 1
ATOM 895 N N . ILE A 1 115 ? -0.930 -9.823 0.105 1.00 97.69 115 ILE A N 1
ATOM 896 C CA . ILE A 1 115 ? -0.588 -11.220 -0.240 1.00 97.69 115 ILE A CA 1
ATOM 897 C C . ILE A 1 115 ? -0.806 -11.488 -1.736 1.00 97.69 115 ILE A C 1
ATOM 899 O O . ILE A 1 115 ? -0.025 -12.205 -2.368 1.00 97.69 115 ILE A O 1
ATOM 903 N N . GLU A 1 116 ? -1.870 -10.928 -2.311 1.00 96.69 116 GLU A N 1
ATOM 904 C CA . GLU A 1 116 ? -2.146 -11.025 -3.740 1.00 96.69 116 GLU A CA 1
ATOM 905 C C . GLU A 1 116 ? -1.058 -10.294 -4.550 1.00 96.69 116 GLU A C 1
ATOM 907 O O . GLU A 1 116 ? -0.467 -10.897 -5.447 1.00 96.69 116 GLU A O 1
ATOM 912 N N . HIS A 1 117 ? -0.695 -9.066 -4.182 1.00 97.00 117 HIS A N 1
ATOM 913 C CA . HIS A 1 117 ? 0.372 -8.301 -4.837 1.00 97.00 117 HIS A CA 1
ATOM 914 C C . HIS A 1 117 ? 1.739 -8.979 -4.734 1.00 97.00 117 HIS A C 1
ATOM 916 O O . HIS A 1 117 ? 2.440 -9.092 -5.742 1.00 97.00 117 HIS A O 1
ATOM 922 N N . GLU A 1 118 ? 2.107 -9.516 -3.565 1.00 97.56 118 GLU A N 1
ATOM 923 C CA . GLU A 1 118 ? 3.333 -10.312 -3.413 1.00 97.56 118 GLU A CA 1
ATOM 924 C C . GLU A 1 118 ? 3.347 -11.474 -4.415 1.00 97.56 118 GLU A C 1
ATOM 926 O O . GLU A 1 118 ? 4.356 -11.741 -5.077 1.00 97.56 118 GLU A O 1
ATOM 931 N N . SER A 1 119 ? 2.209 -12.156 -4.567 1.00 97.31 119 SER A N 1
ATOM 932 C CA . SER A 1 119 ? 2.090 -13.255 -5.517 1.00 97.31 119 SER A CA 1
ATOM 933 C C . SER A 1 119 ? 2.273 -12.801 -6.966 1.00 97.31 119 SER A C 1
ATOM 935 O O . SER A 1 119 ? 2.955 -13.500 -7.716 1.00 97.31 119 SER A O 1
ATOM 937 N N . TRP A 1 120 ? 1.759 -11.625 -7.337 1.00 96.69 120 TRP A N 1
ATOM 938 C CA . TRP A 1 120 ? 1.931 -11.053 -8.673 1.00 96.69 120 TRP A CA 1
ATOM 939 C C . TRP A 1 120 ? 3.398 -10.744 -8.966 1.00 96.69 120 TRP A C 1
ATOM 941 O O . TRP A 1 120 ? 3.899 -11.087 -10.036 1.00 96.69 120 TRP A O 1
ATOM 951 N N . PHE A 1 121 ? 4.121 -10.138 -8.021 1.00 97.12 121 PHE A N 1
ATOM 952 C CA . PHE A 1 121 ? 5.534 -9.819 -8.233 1.00 97.12 121 PHE A CA 1
ATOM 953 C C . PHE A 1 121 ? 6.421 -11.066 -8.265 1.00 97.12 121 PHE A C 1
ATOM 955 O O . PHE A 1 121 ? 7.347 -11.118 -9.071 1.00 97.12 121 PHE A O 1
ATOM 962 N N . LEU A 1 122 ? 6.114 -12.097 -7.472 1.00 97.25 122 LEU A N 1
ATOM 963 C CA . LEU A 1 122 ? 6.816 -13.386 -7.538 1.00 97.25 122 LEU A CA 1
ATOM 964 C C . LEU A 1 122 ? 6.545 -14.140 -8.847 1.00 97.25 122 LEU A C 1
ATOM 966 O O . LEU A 1 122 ? 7.417 -14.863 -9.327 1.00 97.25 122 LEU A O 1
ATOM 970 N N . GLU A 1 123 ? 5.375 -13.958 -9.462 1.00 96.38 123 GLU A N 1
ATOM 971 C CA . GLU A 1 123 ? 5.120 -14.467 -10.813 1.00 96.38 123 GLU A CA 1
ATOM 972 C C . GLU A 1 123 ? 6.021 -13.788 -11.845 1.00 96.38 123 GLU A C 1
ATOM 974 O O . GLU A 1 123 ? 6.623 -14.468 -12.675 1.00 96.38 123 GLU A O 1
ATOM 979 N N . LEU A 1 124 ? 6.149 -12.462 -11.771 1.00 95.06 124 LEU A N 1
ATOM 980 C CA . LEU A 1 124 ? 6.955 -11.689 -12.715 1.00 95.06 124 LEU A CA 1
ATOM 981 C C . LEU A 1 124 ? 8.467 -11.894 -12.529 1.00 95.06 124 LEU A C 1
ATOM 983 O O . LEU A 1 124 ? 9.197 -11.859 -13.517 1.00 95.06 124 LEU A O 1
ATOM 987 N N . LEU A 1 125 ? 8.932 -12.100 -11.294 1.00 96.19 125 LEU A N 1
ATOM 988 C CA . LEU A 1 125 ? 10.349 -12.309 -10.969 1.00 96.19 125 LEU A CA 1
ATOM 989 C C . LEU A 1 125 ? 10.796 -13.759 -11.171 1.00 96.19 125 LEU A C 1
ATOM 991 O O . LEU A 1 125 ? 11.775 -14.018 -11.867 1.00 96.19 125 LEU A O 1
ATOM 995 N N . ASP A 1 126 ? 10.066 -14.705 -10.577 1.00 95.31 126 ASP A N 1
ATOM 996 C CA . ASP A 1 126 ? 10.515 -16.095 -10.438 1.00 95.31 126 ASP A CA 1
ATOM 997 C C . ASP A 1 126 ? 9.720 -17.071 -11.317 1.00 95.31 126 ASP A C 1
ATOM 999 O O . ASP A 1 126 ? 9.959 -18.281 -11.293 1.00 95.31 126 ASP A O 1
ATOM 1003 N N . GLY A 1 127 ? 8.726 -16.583 -12.068 1.00 93.50 127 GLY A N 1
ATOM 1004 C CA . GLY A 1 127 ? 7.815 -17.436 -12.833 1.00 93.50 127 GLY A CA 1
ATOM 1005 C C . GLY A 1 127 ? 6.911 -18.300 -11.949 1.00 93.50 127 GLY A C 1
ATOM 1006 O O . GLY A 1 127 ? 6.368 -19.300 -12.424 1.00 93.50 127 GLY A O 1
ATOM 1007 N N . ARG A 1 128 ? 6.758 -17.957 -10.660 1.00 92.69 128 ARG A N 1
ATOM 1008 C CA . ARG A 1 128 ? 5.886 -18.669 -9.717 1.00 92.69 128 ARG A CA 1
ATOM 1009 C C . ARG A 1 128 ? 4.419 -18.375 -10.058 1.00 92.69 128 ARG A C 1
ATOM 1011 O O . ARG A 1 128 ? 3.999 -17.242 -9.851 1.00 92.69 128 ARG A O 1
ATOM 1018 N N . PRO A 1 129 ? 3.607 -19.351 -10.504 1.00 93.88 129 PRO A N 1
ATOM 1019 C CA . PRO A 1 129 ? 2.220 -19.074 -10.872 1.00 93.88 129 PRO A CA 1
ATOM 1020 C C . PRO A 1 129 ? 1.431 -18.492 -9.694 1.00 93.88 129 PRO A C 1
ATOM 1022 O O . PRO A 1 129 ? 1.408 -19.091 -8.616 1.00 93.88 129 PRO A O 1
ATOM 1025 N N . SER A 1 130 ? 0.777 -17.349 -9.901 1.00 92.69 130 SER A N 1
ATOM 1026 C CA . SER A 1 130 ? -0.004 -16.656 -8.866 1.00 92.69 130 SER A CA 1
ATOM 1027 C C . SER A 1 130 ? -1.516 -16.822 -9.031 1.00 92.69 130 SER A C 1
ATOM 1029 O O . SER A 1 130 ? -2.275 -16.633 -8.085 1.00 92.69 130 SER A O 1
ATOM 1031 N N . GLY A 1 131 ? -1.970 -17.192 -10.234 1.00 88.75 131 GLY A N 1
ATOM 1032 C CA . GLY A 1 131 ? -3.392 -17.137 -10.578 1.00 88.75 131 GLY A CA 1
ATOM 1033 C C . GLY A 1 131 ? -3.911 -15.703 -10.726 1.00 88.75 131 GLY A C 1
ATOM 1034 O O . GLY A 1 131 ? -5.125 -15.504 -10.712 1.00 88.75 131 GLY A O 1
ATOM 1035 N N . HIS A 1 132 ? -3.003 -14.728 -10.869 1.00 86.12 132 HIS A N 1
ATOM 1036 C CA . HIS A 1 132 ? -3.308 -13.318 -11.065 1.00 86.12 132 HIS A CA 1
ATOM 1037 C C . HIS A 1 132 ? -4.342 -13.127 -12.173 1.00 86.12 132 HIS A C 1
ATOM 1039 O O . HIS A 1 132 ? -4.131 -13.465 -13.341 1.00 86.12 132 HIS A O 1
ATOM 1045 N N . MET A 1 133 ? -5.474 -12.545 -11.789 1.00 83.25 133 MET A N 1
ATOM 1046 C CA . MET A 1 133 ? -6.472 -12.048 -12.719 1.00 83.25 133 MET A CA 1
ATOM 1047 C C . MET A 1 133 ? -6.353 -10.535 -12.787 1.00 83.25 133 MET A C 1
ATOM 1049 O O . MET A 1 133 ? -6.485 -9.849 -11.775 1.00 83.25 133 MET A O 1
ATOM 1053 N N . ARG A 1 134 ? -6.137 -10.020 -13.998 1.00 83.31 134 ARG A N 1
ATOM 1054 C CA . ARG A 1 134 ? -6.075 -8.581 -14.233 1.00 83.31 134 ARG A CA 1
ATOM 1055 C C . ARG A 1 134 ? -7.363 -7.908 -13.755 1.00 83.31 134 ARG A C 1
ATOM 1057 O O . ARG A 1 134 ? -8.459 -8.412 -14.020 1.00 83.31 134 ARG A O 1
ATOM 1064 N N . ARG A 1 135 ? -7.224 -6.741 -13.125 1.00 91.19 135 ARG A N 1
ATOM 1065 C CA . ARG A 1 135 ? -8.357 -5.882 -12.773 1.00 91.19 135 ARG A CA 1
ATOM 1066 C C . ARG A 1 135 ? -9.157 -5.489 -14.024 1.00 91.19 135 ARG A C 1
ATOM 1068 O O . ARG A 1 135 ? -8.602 -5.244 -15.098 1.00 91.19 135 ARG A O 1
ATOM 1075 N N . ARG A 1 136 ? -10.486 -5.465 -13.900 1.00 90.69 136 ARG A N 1
ATOM 1076 C CA . ARG A 1 136 ? -11.450 -5.204 -14.986 1.00 90.69 136 ARG A CA 1
ATOM 1077 C C . ARG A 1 136 ? -11.389 -3.764 -15.480 1.00 90.69 136 ARG A C 1
ATOM 1079 O O . ARG A 1 136 ? -11.638 -3.511 -16.656 1.00 90.69 136 ARG A O 1
ATOM 1086 N N . TYR A 1 137 ? -11.095 -2.836 -14.580 1.00 91.81 137 TYR A N 1
ATOM 1087 C CA . TYR A 1 137 ? -10.949 -1.412 -14.844 1.00 91.81 137 TYR A CA 1
ATOM 1088 C C . TYR A 1 137 ? -9.981 -0.801 -13.827 1.00 91.81 137 TYR A C 1
ATOM 1090 O O . TYR A 1 137 ? -9.693 -1.395 -12.786 1.00 91.81 137 TYR A O 1
ATOM 1098 N N . SER A 1 138 ? -9.469 0.387 -14.141 1.00 89.38 138 SER A N 1
ATOM 1099 C CA . SER A 1 138 ? -8.523 1.093 -13.278 1.00 89.38 138 SER A CA 1
ATOM 1100 C C . SER A 1 138 ? -9.183 1.459 -11.948 1.00 89.38 138 SER A C 1
ATOM 1102 O O . SER A 1 138 ? -10.228 2.099 -11.931 1.00 89.38 138 SER A O 1
ATOM 1104 N N . GLY A 1 139 ? -8.581 1.048 -10.832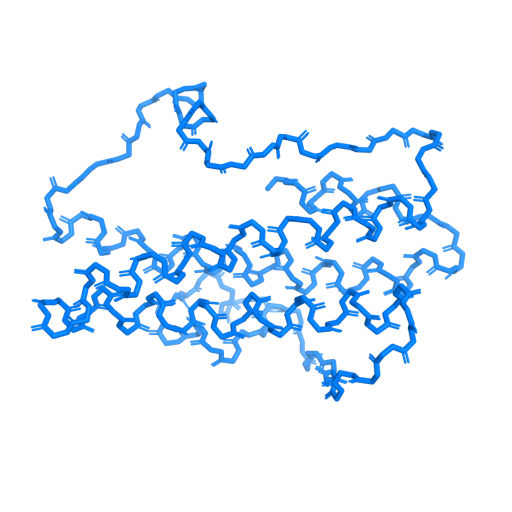 1.00 90.31 139 GLY A N 1
ATOM 1105 C CA . GLY A 1 139 ? -9.112 1.323 -9.493 1.00 90.31 139 GLY A CA 1
ATOM 1106 C C . GLY A 1 139 ? -10.137 0.308 -8.980 1.00 90.31 139 GLY A C 1
ATOM 1107 O O . GLY A 1 139 ? -10.703 0.509 -7.895 1.00 90.31 139 GLY A O 1
ATOM 1108 N N . GLU A 1 140 ? -10.362 -0.793 -9.710 1.00 93.81 140 GLU A N 1
ATOM 1109 C CA . GLU A 1 140 ? -11.016 -1.964 -9.129 1.00 93.81 140 GLU A CA 1
ATOM 1110 C C . GLU A 1 140 ? -10.209 -2.463 -7.926 1.00 93.81 140 GLU A C 1
ATOM 1112 O O . GLU A 1 140 ? -8.991 -2.585 -7.991 1.00 93.81 140 GLU A O 1
ATOM 1117 N N . ARG A 1 141 ? -10.923 -2.738 -6.831 1.00 93.00 141 ARG A N 1
ATOM 1118 C CA . ARG A 1 141 ? -10.353 -3.062 -5.520 1.00 93.00 141 ARG A CA 1
ATOM 1119 C C . ARG A 1 141 ? -11.238 -4.053 -4.762 1.00 93.00 141 ARG A C 1
ATOM 1121 O O . ARG A 1 141 ? -12.012 -3.659 -3.882 1.00 93.00 141 ARG A O 1
ATOM 1128 N N . PRO A 1 142 ? -11.211 -5.345 -5.131 1.00 92.00 142 PRO A N 1
ATOM 1129 C CA . PRO A 1 142 ? -12.213 -6.319 -4.695 1.00 92.00 142 PRO A CA 1
ATOM 1130 C C . PRO A 1 142 ? -12.308 -6.450 -3.172 1.00 92.00 142 PRO A C 1
ATOM 1132 O O . PRO A 1 142 ? -13.404 -6.550 -2.623 1.00 92.00 142 PRO A O 1
ATOM 1135 N N . HIS A 1 143 ? -11.169 -6.382 -2.485 1.00 93.25 143 HIS A N 1
ATOM 1136 C CA . HIS A 1 143 ? -11.096 -6.587 -1.042 1.00 93.25 143 HIS A CA 1
ATOM 1137 C C . HIS A 1 143 ? -11.407 -5.328 -0.221 1.00 93.25 143 HIS A C 1
ATOM 1139 O O . HIS A 1 143 ? -11.950 -5.437 0.877 1.00 93.25 143 HIS A O 1
ATOM 1145 N N . THR A 1 144 ? -11.101 -4.131 -0.735 1.00 95.31 144 THR A N 1
ATOM 1146 C CA . THR A 1 144 ? -11.160 -2.877 0.047 1.00 95.31 144 THR A CA 1
ATOM 1147 C C . THR A 1 144 ? -12.266 -1.917 -0.396 1.00 95.31 144 THR A C 1
ATOM 1149 O O . THR A 1 144 ? -12.534 -0.938 0.295 1.00 95.31 144 THR A O 1
ATOM 1152 N N . SER A 1 145 ? -12.995 -2.218 -1.479 1.00 93.19 145 SER A N 1
ATOM 1153 C CA . SER A 1 145 ? -14.128 -1.406 -1.971 1.00 93.19 145 SER A CA 1
ATOM 1154 C C . SER A 1 145 ? -15.217 -1.133 -0.926 1.00 93.19 145 SER A C 1
ATOM 1156 O O . SER A 1 145 ? -15.834 -0.073 -0.938 1.00 93.19 145 SER A O 1
ATOM 1158 N N . LYS A 1 146 ? -15.440 -2.055 0.018 1.00 93.31 146 LYS A N 1
ATOM 1159 C CA . LYS A 1 146 ? -16.405 -1.864 1.115 1.00 93.31 146 LYS A CA 1
ATOM 1160 C C . LYS A 1 146 ? -15.961 -0.833 2.165 1.00 93.31 146 LYS A C 1
ATOM 1162 O O . LYS A 1 146 ? -16.801 -0.356 2.922 1.00 93.31 146 LYS A O 1
ATOM 1167 N N . HIS A 1 147 ? -14.668 -0.504 2.207 1.00 94.31 147 HIS A N 1
ATOM 1168 C CA . HIS A 1 147 ? -14.045 0.353 3.223 1.00 94.31 147 HIS A CA 1
ATOM 1169 C C . HIS A 1 147 ? -13.686 1.748 2.710 1.00 94.31 147 HIS A C 1
ATOM 1171 O O . HIS A 1 147 ? -13.525 2.665 3.508 1.00 94.31 147 HIS A O 1
ATOM 1177 N N . SER A 1 148 ? -13.571 1.924 1.393 1.00 90.56 148 SER A N 1
ATOM 1178 C CA . SER A 1 148 ? -13.090 3.160 0.779 1.00 90.56 148 SER A CA 1
ATOM 1179 C C . SER A 1 148 ? -13.838 3.492 -0.509 1.00 90.56 148 SER A C 1
ATOM 1181 O O . SER A 1 148 ? -14.104 2.612 -1.329 1.00 90.56 148 SER A O 1
ATOM 1183 N N . ARG A 1 149 ? -14.106 4.787 -0.723 1.00 87.81 149 ARG A N 1
ATOM 1184 C CA . ARG A 1 149 ? -14.807 5.330 -1.901 1.00 87.81 149 ARG A CA 1
ATOM 1185 C C . ARG A 1 149 ? -13.897 6.092 -2.880 1.00 87.81 149 ARG A C 1
ATOM 1187 O O . ARG A 1 149 ? -14.411 6.616 -3.865 1.00 87.81 149 ARG A O 1
ATOM 1194 N N . SER A 1 150 ? -12.576 6.151 -2.651 1.00 79.50 150 SER A N 1
ATOM 1195 C CA . SER A 1 150 ? -11.620 6.978 -3.436 1.00 79.50 150 SER A CA 1
ATOM 1196 C C . SER A 1 150 ? -11.758 6.838 -4.937 1.00 79.50 150 SER A C 1
ATOM 1198 O O . SER A 1 150 ? -11.563 7.801 -5.672 1.00 79.50 150 SER A O 1
ATOM 1200 N N . LEU A 1 151 ? -11.987 5.605 -5.388 1.00 87.44 151 LEU A N 1
ATOM 1201 C CA . LEU A 1 151 ? -11.884 5.233 -6.795 1.00 87.44 151 LEU A CA 1
ATOM 1202 C C . LEU A 1 151 ? -13.231 4.770 -7.350 1.00 87.44 151 LEU A C 1
ATOM 1204 O O . LEU A 1 151 ? -13.265 4.021 -8.314 1.00 87.44 151 LEU A O 1
ATOM 1208 N N . ASP A 1 152 ? -14.348 5.160 -6.731 1.00 87.56 152 ASP A N 1
ATOM 1209 C CA . ASP A 1 152 ? -15.687 4.832 -7.252 1.00 87.56 152 ASP A CA 1
ATOM 1210 C C . ASP A 1 152 ? -16.018 5.597 -8.543 1.00 87.56 152 ASP A C 1
ATOM 1212 O O . ASP A 1 152 ? -16.924 5.211 -9.278 1.00 87.56 152 ASP A O 1
ATOM 1216 N N . SER A 1 153 ? -15.307 6.697 -8.809 1.00 78.56 153 SER A N 1
ATOM 1217 C CA . SER A 1 153 ? -15.515 7.572 -9.968 1.00 78.56 153 SER A CA 1
ATOM 1218 C C . SER A 1 153 ? -14.437 7.459 -11.052 1.00 78.56 153 SER A C 1
ATOM 1220 O O . SER A 1 153 ? -14.443 8.280 -11.972 1.00 78.56 153 SER A O 1
ATOM 1222 N N . LEU A 1 154 ? -13.485 6.531 -10.904 1.00 72.75 154 LEU A N 1
ATOM 1223 C CA . LEU A 1 154 ? -12.504 6.186 -11.942 1.00 72.75 154 LEU A CA 1
ATOM 1224 C C . LEU A 1 154 ? -13.083 5.120 -12.878 1.00 72.75 154 LEU A C 1
ATOM 1226 O O . LEU A 1 154 ? -12.789 5.214 -14.091 1.00 72.75 154 LEU A O 1
#

Secondary structure (DSSP, 8-state):
-HHHHHHHT--HHHHHHHHHHHHHHHHHHHHHHHHHHHHHHHTT----SSHHHHHHT-SS------TT--HHHHHHHHHHHHHHHHHHHHHHHHHHTTT-HHHHHHHHHHHHHHHHHHHHHHHHHH-----PPPPSSTT--TTTTTT--TTTT-

Sequence (154 aa):
YYFTNLRSFCTGMEGEGIKGVIEDARLEDLSHFESCIDRIFQLGGEFPKDIVDFCKSAGADFLQSDKSTTLNEILEKCLKAEQGAIINWNKVCQMTHGKDPMTYDIAQSILAVEIEHESWFLELLDGRPSGHMRRRYSGERPHTSKHSRSLDSL

Radius of gyration: 15.93 Å; chains: 1; bounding box: 36×37×45 Å